Protein AF-A0A7R9DNA3-F1 (afdb_monomer_lite)

Sequence (123 aa):
MSGECALCRVFLPDGATTVVQTKPHETVRDLVIRLLDKRGLHFSAFEVFVDSSLQPICLDEESRVLGRQEVQIEQRVVFRLDLPNRKTIGVKAKPKKRLSEVLRPILYKYNYRLDCVTLCLVT

Radius of gyration: 18.21 Å; chains: 1; bounding box: 38×26×60 Å

Structure (mmCIF, N/CA/C/O backbone):
data_AF-A0A7R9DNA3-F1
#
_entry.id   AF-A0A7R9DNA3-F1
#
loop_
_atom_site.group_PDB
_atom_site.id
_atom_site.type_symbol
_atom_site.label_atom_id
_atom_site.label_alt_id
_atom_site.label_comp_id
_atom_site.label_asym_id
_atom_site.label_entity_id
_atom_site.label_seq_id
_atom_site.pdbx_PDB_ins_code
_atom_site.Cartn_x
_atom_site.Cartn_y
_atom_site.Cartn_z
_atom_site.occupancy
_atom_site.B_iso_or_equiv
_atom_site.auth_seq_id
_atom_site.auth_comp_id
_atom_site.auth_asym_id
_atom_site.auth_atom_id
_atom_site.pdbx_PDB_model_num
ATOM 1 N N . MET A 1 1 ? -3.244 11.453 36.348 1.00 40.94 1 MET A N 1
ATOM 2 C CA . MET A 1 1 ? -3.272 11.971 34.964 1.00 40.94 1 MET A CA 1
ATOM 3 C C . MET A 1 1 ? -3.926 10.911 34.097 1.00 40.94 1 MET A C 1
ATOM 5 O O . MET A 1 1 ? -3.275 9.946 33.718 1.00 40.94 1 MET A O 1
ATOM 9 N N . SER A 1 2 ? -5.239 11.008 33.915 1.00 46.84 2 SER A N 1
ATOM 10 C CA . SER A 1 2 ? -6.033 10.007 33.202 1.00 46.84 2 SER A CA 1
ATOM 11 C C . SER A 1 2 ? -5.731 10.125 31.712 1.00 46.84 2 SER A C 1
ATOM 13 O O . SER A 1 2 ? -6.219 11.033 31.051 1.00 46.84 2 SER A O 1
ATOM 15 N N . GLY A 1 3 ? -4.848 9.270 31.195 1.00 54.88 3 GLY A N 1
ATOM 16 C CA . GLY A 1 3 ? -4.591 9.193 29.761 1.00 54.88 3 GLY A CA 1
ATOM 17 C C . GLY A 1 3 ? -5.830 8.634 29.076 1.00 54.88 3 GLY A C 1
ATOM 18 O O . GLY A 1 3 ? -5.984 7.416 29.027 1.00 54.88 3 GLY A O 1
ATOM 19 N N . GLU A 1 4 ? -6.724 9.510 28.617 1.00 61.09 4 GLU A N 1
ATOM 20 C CA . GLU A 1 4 ? -7.967 9.109 27.961 1.00 61.09 4 GLU A CA 1
ATOM 21 C C . GLU A 1 4 ? -7.659 8.152 26.808 1.00 61.09 4 GLU A C 1
ATOM 23 O O . GLU A 1 4 ? -6.944 8.474 25.859 1.00 61.09 4 GLU A O 1
ATOM 28 N N . CYS A 1 5 ? -8.175 6.933 26.923 1.00 64.88 5 CYS A N 1
ATOM 29 C CA . CYS A 1 5 ? -8.178 5.991 25.825 1.00 64.88 5 CYS A CA 1
ATOM 30 C C . CYS A 1 5 ? -9.338 6.342 24.900 1.00 64.88 5 CYS A C 1
ATOM 32 O O . CYS A 1 5 ? -10.501 6.234 25.288 1.00 64.88 5 CYS A O 1
ATOM 34 N N . ALA A 1 6 ? -9.020 6.754 23.679 1.00 85.88 6 ALA A N 1
ATOM 35 C CA . ALA A 1 6 ? -10.018 7.027 22.665 1.00 85.88 6 ALA A CA 1
ATOM 36 C C . ALA A 1 6 ? -10.330 5.756 21.860 1.00 85.88 6 ALA A C 1
ATOM 38 O O . ALA A 1 6 ? -9.462 4.914 21.617 1.00 85.88 6 ALA A O 1
ATOM 39 N N . LEU A 1 7 ? -11.590 5.616 21.453 1.00 94.00 7 LEU A N 1
ATOM 40 C CA . LEU A 1 7 ? -12.010 4.591 20.504 1.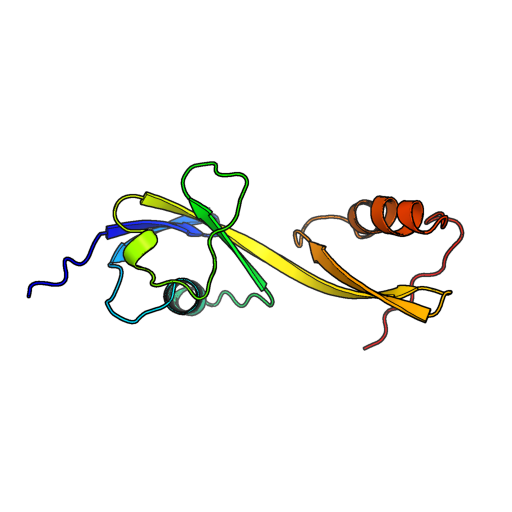00 94.00 7 LEU A CA 1
ATOM 41 C C . LEU A 1 7 ? -11.760 5.086 19.076 1.00 94.00 7 LEU A C 1
ATOM 43 O O . LEU A 1 7 ? -11.981 6.258 18.787 1.00 94.00 7 LEU A O 1
ATOM 47 N N . CYS A 1 8 ? -11.329 4.192 18.196 1.00 94.69 8 CYS A N 1
ATOM 48 C CA . CYS A 1 8 ? -11.117 4.430 16.772 1.00 94.69 8 CYS A CA 1
ATOM 49 C C . CYS A 1 8 ? -11.848 3.346 15.974 1.00 94.69 8 CYS A C 1
ATOM 51 O O . CYS A 1 8 ? -11.791 2.166 16.343 1.00 94.69 8 CYS A O 1
ATOM 53 N N . ARG A 1 9 ? -12.538 3.724 14.893 1.00 96.50 9 ARG A N 1
ATOM 54 C CA . ARG A 1 9 ? -13.123 2.764 13.947 1.00 96.50 9 ARG A CA 1
ATOM 55 C C . ARG A 1 9 ? -12.099 2.470 12.857 1.00 96.50 9 ARG A C 1
ATOM 57 O O . ARG A 1 9 ? -11.616 3.379 12.200 1.00 96.50 9 ARG A O 1
ATOM 64 N N . VAL A 1 10 ? -11.800 1.197 12.641 1.00 96.88 10 VAL A N 1
ATOM 65 C CA . VAL A 1 10 ? -10.802 0.730 11.678 1.00 96.88 10 VAL A CA 1
ATOM 66 C C . VAL A 1 10 ? -11.488 -0.085 10.587 1.00 96.88 10 VAL A C 1
ATOM 68 O O . VAL A 1 10 ? -12.149 -1.085 10.882 1.00 96.88 10 VAL A O 1
ATOM 71 N N . PHE A 1 11 ? -11.288 0.315 9.335 1.00 96.62 11 PHE A N 1
ATOM 72 C CA . PHE A 1 11 ? -11.625 -0.445 8.137 1.00 96.62 11 PHE A CA 1
ATOM 73 C C . PHE A 1 11 ? -10.397 -1.225 7.666 1.00 96.62 11 PHE A C 1
ATOM 75 O O . PHE A 1 11 ? -9.337 -0.653 7.394 1.00 96.62 11 PHE A O 1
ATOM 82 N N . LEU A 1 12 ? -10.535 -2.545 7.599 1.00 95.88 12 LEU A N 1
ATOM 83 C CA . LEU A 1 12 ? -9.452 -3.466 7.275 1.00 95.88 12 LEU A CA 1
ATOM 84 C C . LEU A 1 12 ? -9.484 -3.880 5.795 1.00 95.88 12 LEU A C 1
ATOM 86 O O . LEU A 1 12 ? -10.549 -3.872 5.173 1.00 95.88 12 LEU A O 1
ATOM 90 N N . PRO A 1 13 ? -8.344 -4.307 5.217 1.00 92.81 13 PRO A N 1
ATOM 91 C CA . PRO A 1 13 ? -8.282 -4.676 3.799 1.00 92.81 13 PRO A CA 1
ATOM 92 C C . PRO A 1 13 ? -9.106 -5.907 3.407 1.00 92.81 13 PRO A C 1
ATOM 94 O O . PRO A 1 13 ? -9.354 -6.111 2.220 1.00 92.81 13 PRO A O 1
ATOM 97 N N . ASP A 1 14 ? -9.511 -6.728 4.377 1.00 93.31 14 ASP A N 1
ATOM 98 C CA . ASP A 1 14 ? -10.396 -7.882 4.184 1.00 93.31 14 ASP A CA 1
ATOM 99 C C . ASP A 1 14 ? -11.888 -7.496 4.141 1.00 93.31 14 ASP A C 1
ATOM 101 O O . ASP A 1 14 ? -12.750 -8.364 4.027 1.00 93.31 14 ASP A O 1
ATOM 105 N N . GLY A 1 15 ? -12.198 -6.197 4.206 1.00 93.62 15 GLY A N 1
ATOM 106 C CA . GLY A 1 15 ? -13.558 -5.658 4.165 1.00 93.62 15 GLY A CA 1
ATOM 107 C C . GLY A 1 15 ? -14.237 -5.592 5.528 1.00 93.62 15 GLY A C 1
ATOM 108 O O . GLY A 1 15 ? -15.367 -5.116 5.623 1.00 93.62 15 GLY A O 1
ATOM 109 N N . ALA A 1 16 ? -13.576 -6.036 6.594 1.00 95.06 16 ALA A N 1
ATOM 110 C CA . ALA A 1 16 ? -14.160 -5.961 7.916 1.00 95.06 16 ALA A CA 1
ATOM 111 C C . ALA A 1 16 ? -13.962 -4.596 8.576 1.00 95.06 16 ALA A C 1
ATOM 113 O O . ALA A 1 16 ? -13.027 -3.845 8.290 1.00 95.06 16 ALA A O 1
ATOM 114 N N . THR A 1 17 ? -14.817 -4.328 9.557 1.00 96.38 17 THR A N 1
ATOM 115 C CA . THR A 1 17 ? -14.752 -3.133 10.392 1.00 96.38 17 THR A CA 1
ATOM 116 C C . THR A 1 17 ? -14.619 -3.540 11.851 1.00 96.38 17 THR A C 1
ATOM 118 O O . THR A 1 17 ? -15.274 -4.478 12.304 1.00 96.38 17 THR A O 1
ATOM 121 N N . THR A 1 18 ? -13.769 -2.846 12.601 1.00 95.62 18 THR A N 1
ATOM 122 C CA . THR A 1 18 ? -13.617 -3.060 14.043 1.00 95.62 18 THR A CA 1
ATOM 123 C C . THR A 1 18 ? -13.472 -1.731 14.763 1.00 95.62 18 THR A 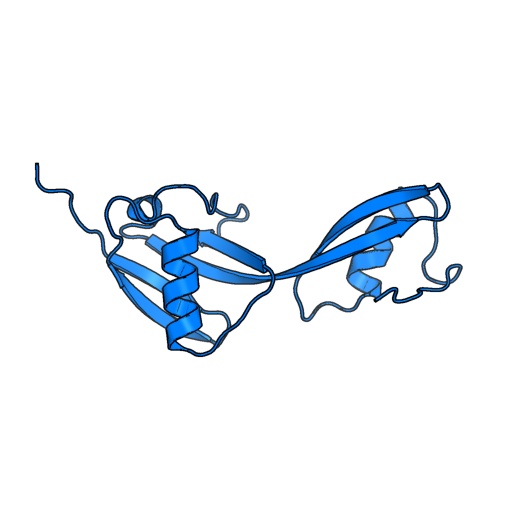C 1
ATOM 125 O O . THR A 1 18 ? -12.852 -0.808 14.247 1.00 95.62 18 THR A O 1
ATOM 128 N N . VAL A 1 19 ? -14.011 -1.635 15.975 1.00 96.50 19 VAL A N 1
ATOM 129 C CA . VAL A 1 19 ? -13.731 -0.515 16.879 1.00 96.50 19 VAL A CA 1
ATOM 130 C C . VAL A 1 19 ? -12.657 -0.960 17.858 1.00 96.50 19 VAL A C 1
ATOM 132 O O . VAL A 1 19 ? -12.723 -2.065 18.399 1.00 96.50 19 VAL A O 1
ATOM 135 N N . VAL A 1 20 ? -11.630 -0.136 18.036 1.00 95.38 20 VAL A N 1
ATOM 136 C CA . VAL A 1 20 ? -10.455 -0.468 18.843 1.00 95.38 20 VAL A CA 1
ATOM 137 C C . VAL A 1 20 ? -10.122 0.685 19.763 1.00 95.38 20 VAL A C 1
ATOM 139 O O . VAL A 1 20 ? -10.311 1.849 19.425 1.00 95.38 20 VAL A O 1
ATOM 142 N N . GLN A 1 21 ? -9.603 0.352 20.933 1.00 94.00 21 GLN A N 1
ATOM 143 C CA . GLN A 1 21 ? -9.110 1.332 21.879 1.00 94.00 21 GLN A CA 1
ATOM 144 C C . GLN A 1 21 ? -7.636 1.623 21.584 1.00 94.00 21 GLN A C 1
ATOM 146 O O . GLN A 1 21 ? -6.833 0.689 21.492 1.00 94.00 21 GLN A O 1
ATOM 151 N N . THR A 1 22 ? -7.287 2.902 21.439 1.00 91.81 22 THR A N 1
ATOM 152 C CA . THR A 1 22 ? -5.891 3.350 21.325 1.00 91.81 22 THR A CA 1
ATOM 153 C C . THR A 1 22 ? -5.203 3.211 22.677 1.00 91.81 22 THR A C 1
ATOM 155 O O . THR A 1 22 ? -5.813 3.549 23.699 1.00 91.81 22 THR A O 1
ATOM 158 N N . LYS A 1 23 ? -3.945 2.766 22.709 1.00 88.44 23 LYS A N 1
ATOM 159 C CA . LYS A 1 23 ? -3.192 2.602 23.959 1.00 88.44 23 LYS A CA 1
ATOM 160 C C . LYS A 1 23 ? -2.120 3.686 24.120 1.00 88.44 23 LYS A C 1
ATOM 162 O O . LYS A 1 23 ? -1.546 4.130 23.127 1.00 88.44 23 LYS A O 1
ATOM 167 N N . PRO A 1 24 ? -1.812 4.104 25.362 1.00 85.62 24 PRO A N 1
ATOM 168 C CA . PRO A 1 24 ? -0.612 4.890 25.634 1.00 85.62 24 PRO A CA 1
ATOM 169 C C . PRO A 1 24 ? 0.633 4.132 25.163 1.00 85.62 24 PRO A C 1
ATOM 171 O O . PRO A 1 24 ? 0.703 2.921 25.369 1.00 85.62 24 PRO A O 1
ATOM 174 N N . HIS A 1 25 ? 1.609 4.840 24.590 1.00 89.81 25 HIS A N 1
ATOM 175 C CA . HIS A 1 25 ? 2.902 4.272 24.179 1.00 89.81 25 HIS A CA 1
ATOM 176 C C . HIS A 1 25 ? 2.823 3.121 23.152 1.00 89.81 25 HIS A C 1
ATOM 178 O O . HIS A 1 25 ? 3.779 2.369 22.998 1.00 89.81 25 HIS A O 1
ATOM 184 N N . GLU A 1 26 ? 1.698 2.974 22.446 1.00 94.56 26 GLU A N 1
ATOM 185 C CA . GLU A 1 26 ? 1.545 2.067 21.302 1.00 94.56 26 GLU A CA 1
ATOM 186 C C . GLU A 1 26 ? 1.590 2.913 20.031 1.00 94.56 26 GLU A C 1
ATOM 188 O O . GLU A 1 26 ? 0.822 3.876 19.916 1.00 94.56 26 GLU A O 1
ATOM 193 N N . THR A 1 27 ? 2.467 2.574 19.087 1.00 97.50 27 THR A N 1
ATOM 194 C CA . THR A 1 27 ? 2.522 3.280 17.801 1.00 97.50 27 THR A CA 1
ATOM 195 C C . THR A 1 27 ? 1.325 2.913 16.922 1.00 97.50 27 THR A C 1
ATOM 197 O O . THR A 1 27 ? 0.665 1.886 17.124 1.00 97.50 27 THR A O 1
ATOM 200 N N . VAL A 1 28 ? 1.036 3.727 15.906 1.00 97.31 28 VAL A N 1
ATOM 201 C CA . VAL A 1 28 ? 0.055 3.378 14.862 1.00 97.31 28 VAL A CA 1
ATOM 202 C C . VAL A 1 28 ? 0.408 2.029 14.223 1.00 97.31 28 VAL A C 1
ATOM 204 O O . VAL A 1 28 ? -0.477 1.201 13.995 1.00 97.31 28 VAL A O 1
ATOM 207 N N . ARG A 1 29 ? 1.701 1.771 13.988 1.00 97.75 29 ARG A N 1
ATOM 208 C CA . ARG A 1 29 ? 2.210 0.498 13.465 1.00 97.75 29 ARG A CA 1
ATOM 209 C C . ARG A 1 29 ? 1.820 -0.685 14.347 1.00 97.75 29 ARG A C 1
ATOM 211 O O . ARG A 1 29 ? 1.251 -1.646 13.831 1.00 97.75 29 ARG A O 1
ATOM 218 N N . ASP A 1 30 ? 2.102 -0.609 15.644 1.00 97.00 30 ASP A N 1
ATOM 219 C CA . ASP A 1 30 ? 1.853 -1.702 16.593 1.00 97.00 30 ASP A CA 1
ATOM 220 C C . ASP A 1 30 ? 0.359 -2.011 16.709 1.00 97.00 30 ASP A C 1
ATOM 222 O O . ASP A 1 30 ? -0.051 -3.176 16.687 1.00 97.00 30 ASP A O 1
ATOM 226 N N . LEU A 1 31 ? -0.469 -0.960 16.762 1.00 96.50 31 LEU A N 1
ATOM 227 C CA . LEU A 1 31 ? -1.921 -1.097 16.763 1.00 96.50 31 LEU A CA 1
ATOM 228 C C . LEU A 1 31 ? -2.387 -1.864 15.525 1.00 96.50 31 LEU A C 1
ATOM 230 O O . LEU A 1 31 ? -3.158 -2.814 15.659 1.00 96.50 31 LEU A O 1
ATOM 234 N N . VAL A 1 32 ? -1.924 -1.475 14.334 1.00 97.00 32 VAL A N 1
ATOM 235 C CA . VAL A 1 32 ? -2.340 -2.108 13.076 1.00 97.00 32 VAL A CA 1
ATOM 236 C C . VAL A 1 32 ? -1.853 -3.550 12.990 1.00 97.00 32 VAL A C 1
ATOM 238 O O . VAL A 1 32 ? -2.672 -4.424 12.712 1.00 97.00 32 VAL A O 1
ATOM 241 N N . ILE A 1 33 ? -0.579 -3.827 13.287 1.00 96.75 33 ILE A N 1
ATOM 242 C CA . ILE A 1 33 ? -0.023 -5.194 13.284 1.00 96.75 33 ILE A CA 1
ATOM 243 C C . ILE A 1 33 ? -0.867 -6.108 14.174 1.00 96.75 33 ILE A C 1
ATOM 245 O O . ILE A 1 33 ? -1.355 -7.139 13.717 1.00 96.75 33 ILE A O 1
ATOM 249 N N . ARG A 1 34 ? -1.181 -5.668 15.396 1.00 95.25 34 ARG A N 1
ATOM 250 C CA . ARG A 1 34 ? -2.032 -6.418 16.329 1.00 95.25 34 ARG A CA 1
ATOM 251 C C . ARG A 1 34 ? -3.432 -6.716 15.780 1.00 95.25 34 ARG A C 1
ATOM 253 O O . ARG A 1 34 ? -4.032 -7.721 16.161 1.00 95.25 34 ARG A O 1
ATOM 260 N N . LEU A 1 35 ? -4.009 -5.839 14.956 1.00 96.50 35 LEU A N 1
ATOM 261 C CA . LEU A 1 35 ? -5.318 -6.077 14.329 1.00 96.50 35 LEU A CA 1
ATOM 262 C C . LEU A 1 35 ? -5.236 -7.035 13.145 1.00 96.50 35 LEU A C 1
ATOM 264 O O . LEU A 1 35 ? -6.156 -7.832 12.955 1.00 96.50 35 LEU A O 1
ATOM 268 N N . LEU A 1 36 ? -4.154 -6.958 12.378 1.00 96.75 36 LEU A N 1
ATOM 269 C CA . LEU A 1 36 ? -3.895 -7.848 11.253 1.00 96.75 36 LEU A CA 1
ATOM 270 C C . LEU A 1 36 ? -3.589 -9.274 11.732 1.00 96.75 36 LEU A C 1
ATOM 272 O O . LEU A 1 36 ? -4.196 -10.222 11.233 1.00 96.75 36 LEU A O 1
ATOM 276 N N . ASP A 1 37 ? -2.768 -9.424 12.773 1.00 95.69 37 ASP A N 1
ATOM 277 C CA . ASP A 1 37 ? -2.407 -10.723 13.358 1.00 95.69 37 ASP A CA 1
ATOM 278 C C . ASP A 1 37 ? -3.627 -11.474 13.899 1.00 95.69 37 ASP A C 1
ATOM 280 O O . ASP A 1 37 ? -3.780 -12.672 13.669 1.00 95.69 37 ASP A O 1
ATOM 284 N N . LYS A 1 38 ? -4.570 -10.763 14.536 1.00 94.94 38 LYS A N 1
ATOM 285 C CA . LYS A 1 38 ? -5.850 -11.338 14.998 1.00 94.94 38 LYS A CA 1
ATOM 286 C C . LYS A 1 38 ? -6.686 -11.967 13.878 1.00 94.94 38 LYS A C 1
ATOM 288 O O . LYS A 1 38 ? -7.638 -12.686 14.169 1.00 94.94 38 LYS A O 1
ATOM 293 N N . ARG A 1 39 ? -6.369 -11.659 12.622 1.00 94.25 39 ARG A N 1
ATOM 294 C CA . ARG A 1 39 ? -7.070 -12.122 11.419 1.00 94.25 39 ARG A CA 1
ATOM 295 C C . ARG A 1 39 ? -6.201 -13.012 10.534 1.00 94.25 39 ARG A C 1
ATOM 297 O O . ARG A 1 39 ? -6.657 -13.412 9.470 1.00 94.25 39 ARG A O 1
ATOM 304 N N . GLY A 1 40 ? -4.963 -13.304 10.942 1.00 95.44 40 GLY A N 1
ATOM 305 C CA . GLY A 1 40 ? -4.002 -14.032 10.110 1.00 95.44 40 GLY A CA 1
ATOM 306 C C . GLY A 1 40 ? -3.606 -13.275 8.838 1.00 95.44 40 GLY A C 1
ATOM 307 O O . GLY A 1 40 ? -3.273 -13.892 7.827 1.00 95.44 40 GLY A O 1
ATOM 308 N N . LEU A 1 41 ? -3.685 -11.940 8.852 1.00 95.00 41 LEU A N 1
ATOM 309 C CA . LEU A 1 41 ? -3.291 -11.099 7.726 1.00 95.00 41 LEU A CA 1
ATOM 310 C C . LEU A 1 41 ? -1.826 -10.688 7.885 1.00 95.00 41 LEU A C 1
ATOM 312 O O . LEU A 1 41 ? -1.473 -9.974 8.817 1.00 95.00 41 LEU A O 1
ATOM 316 N N . HIS A 1 42 ? -0.980 -11.081 6.935 1.00 93.19 42 HIS A N 1
ATOM 317 C CA . HIS A 1 42 ? 0.436 -10.718 6.931 1.00 93.19 42 HIS A CA 1
ATOM 318 C C . HIS A 1 42 ? 0.758 -9.850 5.718 1.00 93.19 42 HIS A C 1
ATOM 320 O O . HIS A 1 42 ? 0.663 -10.293 4.571 1.00 93.19 42 HIS A O 1
ATOM 326 N N . PHE A 1 43 ? 1.139 -8.596 5.963 1.00 94.06 43 PHE A N 1
ATOM 327 C CA . PHE A 1 43 ? 1.477 -7.638 4.911 1.00 94.06 43 PHE A CA 1
ATOM 328 C C . PHE A 1 43 ? 2.948 -7.244 4.991 1.00 94.06 43 PHE A C 1
ATOM 330 O O . PHE A 1 43 ? 3.437 -6.879 6.054 1.00 94.06 43 PHE A O 1
ATOM 337 N N . SER A 1 44 ? 3.633 -7.225 3.845 1.00 90.44 44 SER A N 1
ATOM 338 C CA . SER A 1 44 ? 5.001 -6.697 3.749 1.00 90.44 44 SER A CA 1
ATOM 339 C C . SER A 1 44 ? 5.069 -5.193 4.025 1.00 90.44 44 SER A C 1
ATOM 341 O O . SER A 1 44 ? 6.083 -4.686 4.490 1.00 90.44 44 SER A O 1
ATOM 343 N N . ALA A 1 45 ? 4.002 -4.466 3.685 1.00 95.81 45 ALA A N 1
ATOM 344 C CA . ALA A 1 45 ? 3.856 -3.041 3.933 1.00 95.81 45 ALA A CA 1
ATOM 345 C C . ALA A 1 45 ? 2.371 -2.656 3.958 1.00 95.81 45 ALA A C 1
ATOM 347 O O . ALA A 1 45 ? 1.521 -3.318 3.355 1.00 95.81 45 ALA A O 1
ATOM 348 N N . PHE A 1 46 ? 2.058 -1.550 4.621 1.00 97.31 46 PHE A N 1
ATOM 349 C CA . PHE A 1 46 ? 0.722 -0.968 4.643 1.00 97.31 46 PHE A CA 1
ATOM 350 C C . PHE A 1 46 ? 0.802 0.544 4.852 1.00 97.31 46 PHE A C 1
ATOM 352 O O . PHE A 1 46 ? 1.836 1.080 5.249 1.00 97.31 46 PHE A O 1
ATOM 359 N N . GLU A 1 47 ? -0.299 1.220 4.557 1.00 97.06 47 GLU A N 1
ATOM 360 C CA . GLU A 1 47 ? -0.523 2.632 4.858 1.00 97.06 47 GLU A CA 1
ATOM 361 C C . GLU A 1 47 ? -1.827 2.778 5.645 1.00 97.06 47 GLU A C 1
ATOM 363 O O . GLU A 1 47 ? -2.727 1.946 5.511 1.00 97.06 47 GLU A O 1
ATOM 368 N N . VAL A 1 48 ? -1.915 3.826 6.463 1.00 97.31 48 VAL A N 1
ATOM 369 C CA . VAL A 1 48 ? -3.095 4.148 7.274 1.00 97.31 48 VAL A CA 1
ATOM 370 C C . VAL A 1 48 ? -3.562 5.543 6.903 1.00 97.31 48 VAL A C 1
ATOM 372 O O . VAL A 1 48 ? -2.758 6.471 6.906 1.00 97.31 48 VAL A O 1
ATOM 375 N N . PHE A 1 49 ? -4.845 5.691 6.599 1.00 96.81 49 PHE A N 1
ATOM 376 C CA . PHE A 1 49 ? -5.455 6.962 6.214 1.00 96.81 49 PHE A CA 1
ATOM 377 C C . PHE A 1 49 ? -6.585 7.300 7.182 1.00 96.81 49 PHE A C 1
ATOM 379 O O . PHE A 1 49 ? -7.407 6.434 7.467 1.00 96.81 49 PHE A O 1
ATOM 386 N N . VAL A 1 50 ? -6.634 8.542 7.661 1.00 94.38 50 VAL A N 1
ATOM 387 C CA . VAL A 1 50 ? -7.793 9.105 8.379 1.00 94.38 50 VAL A CA 1
ATOM 388 C C . VAL A 1 50 ? -8.779 9.654 7.358 1.00 94.38 50 VAL A C 1
ATOM 390 O O . VAL A 1 50 ? -8.324 10.274 6.400 1.00 94.38 50 VAL A O 1
ATOM 393 N N . ASP A 1 51 ? -10.084 9.469 7.557 1.00 79.56 51 ASP A N 1
ATOM 394 C CA . ASP A 1 51 ? -11.163 10.244 6.914 1.00 79.56 51 ASP A CA 1
ATOM 395 C C . ASP A 1 51 ? -10.879 10.704 5.475 1.00 79.56 51 ASP A C 1
ATOM 397 O O . ASP A 1 51 ? -10.573 11.868 5.229 1.00 79.56 51 ASP A O 1
ATOM 401 N N . SER A 1 52 ? -10.971 9.819 4.481 1.00 76.38 52 SER A N 1
ATOM 402 C CA . SER A 1 52 ? -10.772 10.150 3.050 1.00 76.38 52 SER A CA 1
ATOM 403 C C . SER A 1 52 ? -9.501 10.960 2.700 1.00 76.38 52 SER A C 1
ATOM 405 O O . SER A 1 52 ? -9.372 11.447 1.574 1.00 76.38 52 SER A O 1
ATOM 407 N N . SER A 1 53 ? -8.544 11.085 3.629 1.00 89.69 53 SER A N 1
ATOM 408 C CA . SER A 1 53 ? -7.297 11.813 3.439 1.00 89.69 53 SER A CA 1
ATOM 409 C C . SER A 1 53 ? -6.503 11.168 2.318 1.00 89.69 53 SER A C 1
ATOM 411 O O . SER A 1 53 ? -6.388 9.945 2.220 1.00 89.69 53 SER A O 1
ATOM 413 N N . LEU A 1 54 ? -5.893 12.011 1.489 1.00 89.1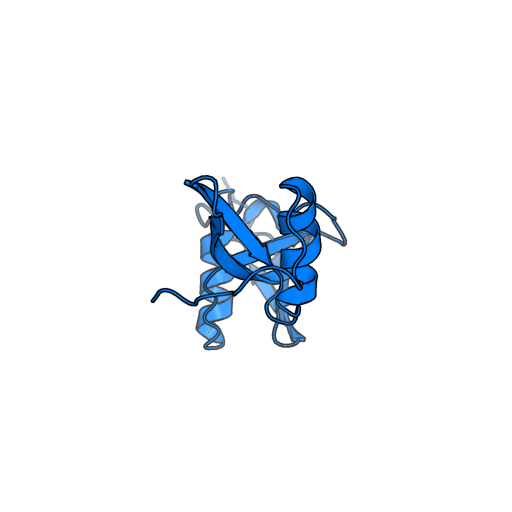2 54 LEU A N 1
ATOM 414 C CA . LEU A 1 54 ? -4.955 11.560 0.466 1.00 89.12 54 LEU A CA 1
ATOM 415 C C . LEU A 1 54 ? -3.579 11.223 1.051 1.00 89.12 54 LEU A C 1
ATOM 417 O O . LEU A 1 54 ? -2.792 10.542 0.393 1.00 89.12 54 LEU A O 1
ATOM 421 N N . GLN A 1 55 ? -3.276 11.712 2.256 1.00 93.44 55 GLN A N 1
ATOM 422 C CA . GLN A 1 55 ? -1.986 11.520 2.906 1.00 93.44 55 GLN A CA 1
ATOM 423 C C . GLN A 1 55 ? -2.079 10.461 4.005 1.00 93.44 55 GLN A C 1
ATOM 425 O O . GLN A 1 55 ? -2.980 10.541 4.848 1.00 93.44 55 GLN A O 1
ATOM 430 N N . PRO A 1 56 ? -1.160 9.480 4.008 1.00 95.75 56 PRO A N 1
ATOM 431 C CA . PRO A 1 56 ? -1.102 8.493 5.065 1.00 95.75 56 PRO A CA 1
ATOM 432 C C . PRO A 1 56 ? -0.521 9.100 6.346 1.00 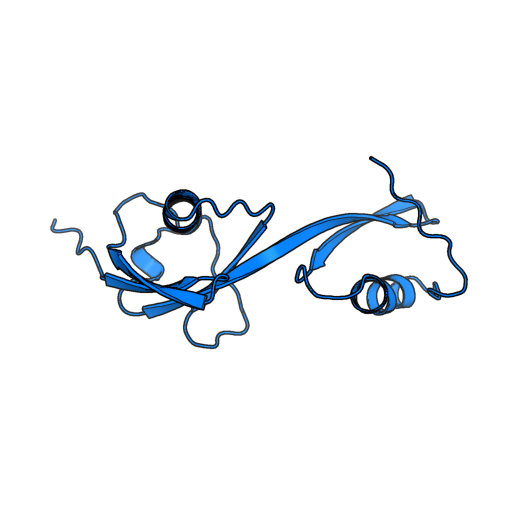95.75 56 PRO A C 1
ATOM 434 O O . PRO A 1 56 ? 0.332 9.987 6.301 1.00 95.75 56 PRO A O 1
ATOM 437 N N . ILE A 1 57 ? -0.949 8.571 7.486 1.00 95.56 57 ILE A N 1
ATOM 438 C CA . ILE A 1 57 ? -0.395 8.902 8.800 1.00 95.56 57 ILE A CA 1
ATOM 439 C C . ILE A 1 57 ? 0.996 8.282 8.938 1.00 95.56 57 ILE A C 1
ATOM 441 O O . ILE A 1 57 ? 1.265 7.191 8.418 1.00 95.56 57 ILE A O 1
ATOM 445 N N . CYS A 1 58 ? 1.872 8.955 9.682 1.00 96.31 58 CYS A N 1
ATOM 446 C CA . CYS A 1 58 ? 3.152 8.391 10.070 1.00 96.31 58 CYS A CA 1
ATOM 447 C C . CYS A 1 58 ? 2.941 7.190 11.005 1.00 96.31 58 CYS A C 1
ATOM 449 O O . CYS A 1 58 ? 2.357 7.299 12.079 1.00 96.31 58 CYS A O 1
ATOM 451 N N . LEU A 1 59 ? 3.434 6.019 10.601 1.00 96.94 59 LEU A N 1
ATOM 452 C CA . LEU A 1 59 ? 3.225 4.781 11.355 1.00 96.94 59 LEU A CA 1
ATOM 453 C C . LEU A 1 59 ? 3.941 4.762 12.714 1.00 96.94 59 LEU A C 1
ATOM 455 O O . LEU A 1 59 ? 3.563 3.974 13.578 1.00 96.94 59 LEU A O 1
ATOM 459 N N . ASP A 1 60 ? 4.953 5.610 12.891 1.00 96.56 60 ASP A N 1
ATOM 460 C CA . ASP A 1 60 ? 5.781 5.658 14.097 1.00 96.56 60 ASP A CA 1
ATOM 461 C C . ASP A 1 60 ? 5.256 6.687 15.126 1.00 96.56 60 ASP A C 1
ATOM 463 O O . ASP A 1 60 ? 5.808 6.814 16.217 1.00 96.56 60 ASP A O 1
ATOM 467 N N . GLU A 1 61 ? 4.166 7.399 14.809 1.00 94.94 61 GLU A N 1
ATOM 468 C CA . GLU A 1 61 ? 3.442 8.250 15.761 1.00 94.94 61 GLU A CA 1
ATOM 469 C C . GLU A 1 61 ? 2.624 7.424 16.765 1.00 94.94 61 GLU A C 1
ATOM 471 O O . GLU A 1 61 ? 2.282 6.260 16.528 1.00 94.94 61 GLU A O 1
ATOM 476 N N . GLU A 1 62 ? 2.270 8.034 17.901 1.00 95.31 62 GLU A N 1
ATOM 477 C CA . GLU A 1 62 ? 1.403 7.400 18.896 1.00 95.31 62 GLU A CA 1
ATOM 478 C C . GLU A 1 62 ? 0.006 7.124 18.326 1.00 95.31 62 GLU A C 1
ATOM 480 O O . GLU A 1 62 ? -0.657 8.014 17.799 1.00 95.31 62 GLU A O 1
ATOM 485 N N . SER A 1 63 ? -0.516 5.917 18.549 1.00 95.38 63 SER A N 1
ATOM 486 C 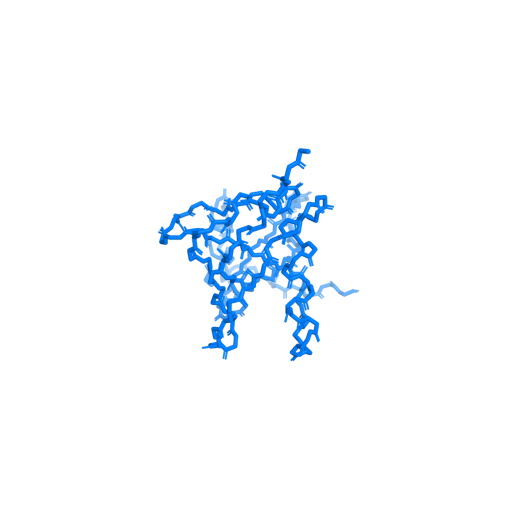CA . SER A 1 63 ? -1.847 5.488 18.091 1.00 95.38 63 SER A CA 1
ATOM 487 C C . SER A 1 63 ? -3.004 6.368 18.578 1.00 95.38 63 SER A C 1
ATOM 489 O O . SER A 1 63 ? -4.089 6.336 18.002 1.00 95.38 63 SER A O 1
ATOM 491 N N . ARG A 1 64 ? -2.788 7.190 19.610 1.00 92.75 64 ARG A N 1
ATOM 492 C CA . ARG A 1 64 ? -3.761 8.171 20.111 1.00 92.75 64 ARG A CA 1
ATOM 493 C C . ARG A 1 64 ? -4.184 9.198 19.067 1.00 92.75 64 ARG A C 1
ATOM 495 O O . ARG A 1 64 ? -5.302 9.697 19.168 1.00 92.75 64 ARG A O 1
ATOM 502 N N . VAL A 1 65 ? -3.348 9.477 18.063 1.00 92.75 65 VAL A N 1
ATOM 503 C CA . VAL A 1 65 ? -3.711 10.382 16.957 1.00 92.75 65 VAL A CA 1
ATOM 504 C C . VAL A 1 65 ? -4.919 9.878 16.160 1.00 92.75 65 VAL A C 1
ATOM 506 O O . VAL A 1 65 ? -5.600 10.683 15.539 1.00 92.75 65 VAL A O 1
ATOM 509 N N . LEU A 1 66 ? -5.226 8.574 16.238 1.00 93.94 66 LEU A N 1
ATOM 510 C CA . LEU A 1 66 ? -6.387 7.935 15.599 1.00 93.94 66 LEU A CA 1
ATOM 511 C C . LEU A 1 66 ? -7.676 8.039 16.433 1.00 93.94 66 LEU A C 1
ATOM 513 O O . LEU A 1 66 ? -8.739 7.560 16.033 1.00 93.94 66 LEU A O 1
ATOM 517 N N . GLY A 1 67 ? -7.585 8.571 17.651 1.00 93.00 67 GLY A N 1
ATOM 518 C CA . GLY A 1 67 ? -8.697 8.622 18.585 1.00 93.00 67 GLY A CA 1
ATOM 519 C C . GLY A 1 67 ? -9.890 9.394 18.026 1.00 93.00 67 GLY A C 1
ATOM 520 O O . GLY A 1 67 ? -9.739 10.513 17.547 1.00 93.00 67 GLY A O 1
ATOM 521 N N . ARG A 1 68 ? -11.092 8.818 18.149 1.00 91.88 68 ARG A N 1
ATOM 522 C CA . ARG A 1 68 ? -12.366 9.381 17.665 1.00 91.88 68 ARG A CA 1
ATOM 523 C C . ARG A 1 68 ? -12.430 9.569 16.143 1.00 91.88 68 ARG A C 1
ATOM 525 O O . ARG A 1 68 ? -13.296 10.296 15.671 1.00 91.88 68 ARG A O 1
ATOM 532 N N . GLN A 1 69 ? -11.551 8.906 15.398 1.00 93.38 69 GLN A N 1
ATOM 533 C CA . GLN A 1 69 ? -11.516 8.952 13.940 1.00 93.38 69 GLN A CA 1
ATOM 534 C C . GLN A 1 69 ? -11.916 7.616 13.322 1.00 93.38 69 GLN A C 1
ATOM 536 O O . GLN A 1 69 ? -11.887 6.561 13.976 1.00 93.38 69 GLN A O 1
ATOM 541 N N . GLU A 1 70 ? -12.242 7.674 12.034 1.00 95.38 70 GLU A N 1
ATOM 542 C CA . GLU A 1 70 ? -12.344 6.504 11.184 1.00 95.38 70 GLU A CA 1
ATOM 543 C C . GLU A 1 70 ? -11.086 6.372 10.323 1.00 95.38 70 GLU A C 1
ATOM 545 O O . GLU A 1 70 ? -10.640 7.320 9.674 1.00 95.38 70 GLU A O 1
ATOM 550 N N . VAL A 1 71 ? -10.483 5.184 10.337 1.00 96.62 71 VAL A N 1
ATOM 551 C CA . VAL A 1 71 ? -9.210 4.940 9.661 1.00 96.62 71 VAL A CA 1
ATOM 552 C C . VAL A 1 71 ? -9.305 3.761 8.714 1.00 96.62 71 VAL A C 1
ATOM 554 O O . VAL A 1 71 ? -9.877 2.719 9.036 1.00 96.62 71 VAL A O 1
ATOM 557 N N . GLN A 1 72 ? -8.703 3.911 7.542 1.00 96.88 72 GLN A N 1
ATOM 558 C CA . GLN A 1 72 ? -8.609 2.871 6.533 1.00 96.88 72 GLN A CA 1
ATOM 559 C C . GLN A 1 72 ? -7.175 2.365 6.453 1.00 96.88 72 GLN A C 1
ATOM 561 O O . GLN A 1 72 ? -6.242 3.127 6.188 1.00 96.88 72 GLN A O 1
ATOM 566 N N . ILE A 1 73 ? -7.007 1.062 6.653 1.00 96.69 73 ILE A N 1
ATOM 567 C CA . ILE A 1 73 ? -5.743 0.382 6.392 1.00 96.69 73 ILE A CA 1
ATOM 568 C C . ILE A 1 73 ? -5.737 -0.025 4.924 1.00 96.69 73 ILE A C 1
ATOM 570 O O . ILE A 1 73 ? -6.667 -0.670 4.440 1.00 96.69 73 ILE A O 1
ATOM 574 N N . GLU A 1 74 ? -4.664 0.298 4.211 1.00 95.50 74 GLU A N 1
ATOM 575 C CA . GLU A 1 74 ? -4.460 -0.177 2.851 1.00 95.50 74 GLU A CA 1
ATOM 576 C C . GLU A 1 74 ? -3.176 -0.999 2.731 1.00 95.50 74 GLU A C 1
ATOM 578 O O . GLU A 1 74 ? -2.076 -0.512 2.993 1.00 95.50 74 GLU A O 1
ATOM 583 N N . GLN A 1 75 ? -3.301 -2.238 2.246 1.00 96.12 75 GLN A N 1
ATOM 584 C CA . GLN A 1 75 ? -2.148 -3.082 1.944 1.00 96.12 75 GLN A CA 1
ATOM 585 C C . GLN A 1 75 ? -1.281 -2.449 0.844 1.00 96.12 75 GLN A C 1
ATOM 587 O O . GLN A 1 75 ? -1.779 -1.887 -0.146 1.00 96.12 75 GLN A O 1
ATOM 592 N N . ARG A 1 76 ? 0.037 -2.582 1.004 1.00 96.25 76 ARG A N 1
ATOM 593 C CA . ARG A 1 76 ? 1.048 -2.188 0.025 1.00 96.25 76 ARG A CA 1
ATOM 594 C C . ARG A 1 76 ? 2.037 -3.320 -0.214 1.00 96.25 76 ARG A C 1
ATOM 596 O O . ARG A 1 76 ? 2.346 -4.108 0.673 1.00 96.25 76 ARG A O 1
ATOM 603 N N . VAL A 1 77 ? 2.566 -3.355 -1.426 1.00 94.75 77 VAL A N 1
ATOM 604 C CA . VAL A 1 77 ? 3.769 -4.115 -1.758 1.00 94.75 77 VAL A CA 1
ATOM 605 C C . VAL A 1 77 ? 4.904 -3.135 -1.977 1.00 94.75 77 VAL A C 1
ATOM 607 O O . VAL A 1 77 ? 4.694 -2.057 -2.542 1.00 94.75 77 VAL A O 1
ATOM 610 N N . VAL A 1 78 ? 6.091 -3.506 -1.510 1.00 94.56 78 VAL A N 1
ATOM 611 C CA . VAL A 1 78 ? 7.313 -2.746 -1.744 1.00 94.56 78 VAL A CA 1
ATOM 612 C C . VAL A 1 78 ? 8.303 -3.655 -2.443 1.00 94.56 78 VAL A C 1
ATOM 614 O O . VAL A 1 78 ? 8.494 -4.793 -2.026 1.00 94.56 78 VAL A O 1
ATOM 617 N N . PHE A 1 79 ? 8.913 -3.161 -3.511 1.00 94.38 79 PHE A N 1
ATOM 618 C CA . PHE A 1 79 ? 9.975 -3.869 -4.208 1.00 94.38 79 PHE A CA 1
ATOM 619 C C . PHE A 1 79 ? 11.038 -2.894 -4.697 1.00 94.38 79 PHE A C 1
ATOM 621 O O . PHE A 1 79 ? 10.798 -1.695 -4.859 1.00 94.38 79 PHE A O 1
ATOM 628 N N . ARG A 1 80 ? 12.233 -3.428 -4.923 1.00 95.19 80 ARG A N 1
ATOM 629 C CA . ARG A 1 80 ? 13.356 -2.698 -5.496 1.00 95.19 80 ARG A CA 1
ATOM 630 C C . ARG A 1 80 ? 13.339 -2.860 -7.013 1.00 95.19 80 ARG A C 1
ATOM 632 O O . ARG A 1 80 ? 13.135 -3.963 -7.509 1.00 95.19 80 ARG A O 1
ATOM 639 N N . LEU A 1 81 ? 13.563 -1.772 -7.736 1.00 95.69 81 LEU A N 1
ATOM 640 C CA . LEU A 1 81 ? 13.716 -1.760 -9.185 1.00 95.69 81 LEU A CA 1
ATOM 641 C C . LEU A 1 81 ? 15.096 -1.212 -9.537 1.00 95.69 81 LEU A C 1
ATOM 643 O O . LEU A 1 81 ? 15.366 -0.029 -9.327 1.00 95.69 81 LEU A O 1
ATOM 647 N N . ASP A 1 82 ? 15.943 -2.069 -10.092 1.00 95.19 82 ASP A N 1
ATOM 648 C CA . ASP A 1 82 ? 17.249 -1.683 -10.615 1.00 95.19 82 ASP A CA 1
ATOM 649 C C . ASP A 1 82 ? 17.129 -1.363 -12.110 1.00 95.19 82 ASP A C 1
ATOM 651 O O . ASP A 1 82 ? 16.554 -2.127 -12.886 1.00 95.19 82 ASP A O 1
ATOM 655 N N . LEU A 1 83 ? 17.636 -0.199 -12.511 1.00 94.56 83 LEU A N 1
ATOM 656 C CA . LEU A 1 83 ? 17.575 0.300 -13.881 1.00 94.56 83 LEU A CA 1
ATOM 657 C C . LEU A 1 83 ? 18.906 0.087 -14.622 1.00 94.56 83 LEU A C 1
ATOM 659 O O . LEU A 1 83 ? 19.967 0.078 -13.992 1.00 94.56 83 LEU A O 1
ATOM 663 N N . PRO A 1 84 ? 18.897 0.038 -15.972 1.00 91.25 84 PRO A N 1
ATOM 664 C CA . PRO A 1 84 ? 20.115 -0.134 -16.776 1.00 91.25 84 PRO A CA 1
ATOM 665 C C . PRO A 1 84 ? 21.202 0.924 -16.530 1.00 91.25 84 PRO A C 1
ATOM 667 O O . PRO A 1 84 ? 22.390 0.660 -16.686 1.00 91.25 84 PRO A O 1
ATOM 670 N N . ASN A 1 85 ? 20.815 2.121 -16.084 1.00 92.69 85 ASN A N 1
ATOM 671 C CA . ASN A 1 85 ? 21.734 3.205 -15.727 1.00 92.69 85 ASN A CA 1
ATOM 672 C C . ASN A 1 85 ? 22.319 3.076 -14.305 1.00 92.69 85 ASN A C 1
ATOM 674 O O . ASN A 1 85 ? 22.798 4.069 -13.758 1.00 92.69 85 ASN A O 1
ATOM 678 N N . ARG A 1 86 ? 22.250 1.881 -13.697 1.00 93.62 86 ARG A N 1
ATOM 679 C CA . ARG A 1 86 ? 22.713 1.570 -12.333 1.00 93.62 86 ARG A CA 1
ATOM 680 C C . ARG A 1 86 ? 22.005 2.358 -11.226 1.00 93.62 86 ARG A C 1
ATOM 682 O O . ARG A 1 86 ? 22.488 2.395 -10.098 1.00 93.62 86 ARG A O 1
ATOM 689 N N . LYS A 1 87 ? 20.868 2.997 -11.524 1.00 95.00 87 LYS A N 1
ATOM 690 C CA . LYS A 1 87 ? 20.011 3.596 -10.496 1.00 95.00 87 LYS A CA 1
ATOM 691 C C . LYS A 1 87 ? 19.089 2.537 -9.916 1.00 95.00 87 LYS A C 1
ATOM 693 O O . LYS A 1 87 ? 18.518 1.736 -10.650 1.00 95.00 87 LYS A O 1
ATOM 698 N N . THR A 1 88 ? 18.877 2.627 -8.615 1.00 95.75 88 THR A N 1
ATOM 699 C CA . THR A 1 88 ? 17.959 1.775 -7.867 1.00 95.75 88 THR A CA 1
ATOM 700 C C . THR A 1 88 ? 16.799 2.612 -7.347 1.00 95.75 88 THR A C 1
ATOM 702 O O . THR A 1 88 ? 16.998 3.715 -6.836 1.00 95.75 88 THR A O 1
ATOM 705 N N . ILE A 1 89 ? 15.581 2.093 -7.480 1.00 95.19 89 ILE A N 1
ATOM 706 C CA . ILE A 1 89 ? 14.343 2.769 -7.090 1.00 95.19 89 ILE A CA 1
ATOM 707 C C . ILE A 1 89 ? 13.566 1.862 -6.139 1.00 95.19 89 ILE A C 1
ATOM 709 O O . ILE A 1 89 ? 13.294 0.708 -6.458 1.00 95.19 89 ILE A O 1
ATOM 713 N N . GLY A 1 90 ? 13.170 2.394 -4.984 1.00 95.56 90 GLY A N 1
ATOM 714 C CA . GLY A 1 90 ? 12.161 1.763 -4.138 1.00 95.56 90 GLY A CA 1
ATOM 715 C C . GLY A 1 90 ? 10.770 2.045 -4.696 1.00 95.56 90 GLY A C 1
ATOM 716 O O . GLY A 1 90 ? 10.393 3.204 -4.870 1.00 95.56 90 GLY A O 1
ATOM 717 N N . VAL A 1 91 ? 10.005 0.999 -4.983 1.00 95.56 91 VAL A N 1
ATOM 718 C CA . VAL A 1 91 ? 8.649 1.106 -5.520 1.00 95.56 91 VAL A CA 1
ATOM 719 C C . VAL A 1 91 ? 7.666 0.623 -4.472 1.00 95.56 91 VAL A C 1
ATOM 721 O O . VAL A 1 91 ? 7.769 -0.505 -4.007 1.00 95.56 91 VAL A O 1
ATOM 724 N N . LYS A 1 92 ? 6.691 1.467 -4.126 1.00 95.06 92 LYS A N 1
ATOM 725 C CA . LYS A 1 92 ? 5.558 1.131 -3.256 1.00 95.06 92 LYS A CA 1
ATOM 726 C C . LYS A 1 92 ? 4.274 1.184 -4.079 1.00 95.06 92 LYS A C 1
ATOM 728 O O . LYS A 1 92 ? 3.993 2.201 -4.709 1.00 95.06 92 LYS A O 1
ATOM 733 N N . ALA A 1 93 ? 3.499 0.102 -4.092 1.00 95.62 93 ALA A N 1
ATOM 734 C CA . ALA A 1 93 ? 2.306 -0.017 -4.933 1.00 95.62 93 ALA A CA 1
ATOM 735 C C . ALA A 1 93 ? 1.163 -0.779 -4.246 1.00 95.62 93 ALA A C 1
ATOM 737 O O . ALA A 1 93 ? 1.360 -1.461 -3.240 1.00 95.62 93 ALA A O 1
ATOM 738 N N . LYS A 1 94 ? -0.052 -0.675 -4.803 1.00 93.81 94 LYS A N 1
ATOM 739 C CA . LYS A 1 94 ? -1.194 -1.509 -4.392 1.00 93.81 94 LYS A CA 1
ATOM 740 C C . LYS A 1 94 ? -1.011 -2.934 -4.951 1.00 93.81 94 LYS A C 1
ATOM 742 O O . LYS A 1 94 ? -0.746 -3.043 -6.148 1.00 93.81 94 LYS A O 1
ATOM 747 N N . PRO A 1 95 ? -1.227 -4.005 -4.159 1.00 91.12 95 PRO A N 1
ATOM 748 C CA . PRO A 1 95 ? -1.000 -5.391 -4.593 1.00 91.12 95 PRO A CA 1
ATOM 749 C C . PRO A 1 95 ? -1.766 -5.802 -5.860 1.00 91.12 95 PRO A C 1
ATOM 751 O O . PRO A 1 95 ? -1.284 -6.610 -6.641 1.00 91.12 95 PRO A O 1
ATOM 754 N N . LYS A 1 96 ? -2.961 -5.237 -6.078 1.00 90.56 96 LYS A N 1
ATOM 755 C CA . LYS A 1 96 ? -3.837 -5.581 -7.211 1.00 90.56 96 LYS A CA 1
ATOM 756 C C . LYS A 1 96 ? -3.517 -4.826 -8.512 1.00 90.56 96 LYS A C 1
ATOM 758 O O . LYS A 1 96 ? -4.191 -5.056 -9.511 1.00 90.56 96 LYS A O 1
ATOM 763 N N . LYS A 1 97 ? -2.538 -3.910 -8.521 1.00 94.00 97 LYS A N 1
ATOM 764 C CA . LYS A 1 97 ? -2.134 -3.203 -9.749 1.00 94.00 97 LYS A CA 1
ATOM 765 C C . LYS A 1 97 ? -1.222 -4.079 -10.598 1.00 94.00 97 LYS A C 1
ATOM 767 O O . LYS A 1 97 ? -0.331 -4.746 -10.075 1.00 94.00 97 LYS A O 1
ATOM 772 N N . ARG A 1 98 ? -1.395 -4.030 -11.919 1.00 93.75 98 ARG A N 1
ATOM 773 C CA . ARG A 1 98 ? -0.494 -4.721 -12.847 1.00 93.75 98 ARG A CA 1
ATOM 774 C C . ARG A 1 98 ? 0.875 -4.050 -12.817 1.00 93.75 98 ARG A C 1
ATOM 776 O O . ARG A 1 98 ? 0.970 -2.821 -12.795 1.00 93.75 98 ARG A O 1
ATOM 783 N N . LEU A 1 99 ? 1.942 -4.843 -12.927 1.00 92.81 99 LEU A N 1
ATOM 784 C CA . LEU A 1 99 ? 3.306 -4.312 -13.031 1.00 92.81 99 LEU A CA 1
ATOM 785 C C . LEU A 1 99 ? 3.429 -3.281 -14.153 1.00 92.81 99 LEU A C 1
ATOM 787 O O . LEU A 1 99 ? 4.044 -2.243 -13.956 1.00 92.81 99 LEU A O 1
ATOM 791 N N . SER A 1 100 ? 2.775 -3.497 -15.296 1.00 93.69 100 SER A N 1
ATOM 792 C CA . SER A 1 100 ? 2.775 -2.528 -16.392 1.00 93.69 100 SER A CA 1
ATOM 793 C C . SER A 1 100 ? 2.233 -1.154 -15.988 1.00 93.69 100 SER A C 1
ATOM 795 O O . SER A 1 100 ? 2.762 -0.142 -16.432 1.00 93.69 100 SER A O 1
ATOM 797 N N . GLU A 1 101 ? 1.197 -1.100 -15.149 1.00 95.56 101 GLU A N 1
ATOM 798 C CA . GLU A 1 101 ? 0.599 0.158 -14.683 1.00 95.56 101 GLU A CA 1
ATOM 799 C C . GLU A 1 101 ? 1.512 0.883 -13.692 1.00 95.56 101 GLU A C 1
ATOM 801 O O . GLU A 1 101 ? 1.575 2.109 -13.688 1.00 95.56 101 GLU A O 1
ATOM 806 N N . VAL A 1 102 ? 2.233 0.123 -12.863 1.00 95.94 102 VAL A N 1
ATOM 807 C CA . VAL A 1 102 ? 3.176 0.659 -11.872 1.00 95.94 102 VAL A CA 1
ATOM 808 C C . VAL A 1 102 ? 4.478 1.113 -12.538 1.00 95.94 102 VAL A C 1
ATOM 810 O O . VAL A 1 102 ? 4.988 2.187 -12.231 1.00 95.94 102 VAL A O 1
ATOM 813 N N . LEU A 1 103 ? 5.013 0.315 -13.463 1.00 95.50 103 LEU A N 1
ATOM 814 C CA . LEU A 1 103 ? 6.337 0.511 -14.049 1.00 95.50 103 LEU A CA 1
ATOM 815 C C . LEU A 1 103 ? 6.348 1.517 -15.200 1.00 95.50 103 LEU A C 1
ATOM 817 O O . LEU A 1 103 ? 7.330 2.238 -15.329 1.00 95.50 103 LEU A O 1
ATOM 821 N N . ARG A 1 104 ? 5.284 1.618 -16.014 1.00 95.69 104 ARG A N 1
ATOM 822 C CA . ARG A 1 104 ? 5.213 2.589 -17.130 1.00 95.69 104 ARG A CA 1
ATOM 823 C C . ARG A 1 104 ? 5.604 4.018 -16.726 1.00 95.69 104 ARG A C 1
ATOM 825 O O . ARG A 1 104 ? 6.518 4.548 -17.354 1.00 95.69 104 ARG A O 1
ATOM 832 N N . PRO A 1 105 ? 4.985 4.650 -15.707 1.00 95.69 105 PRO A N 1
ATOM 833 C CA . PRO A 1 105 ? 5.341 6.020 -15.335 1.00 95.69 105 PRO A CA 1
ATOM 834 C C . PRO A 1 105 ? 6.770 6.128 -14.785 1.00 95.69 105 PRO A C 1
ATOM 836 O O . PRO A 1 105 ? 7.443 7.131 -15.014 1.00 95.69 105 PRO A O 1
ATOM 839 N N . ILE A 1 106 ? 7.255 5.089 -14.095 1.00 95.50 106 ILE A N 1
ATOM 840 C CA . ILE A 1 106 ? 8.620 5.051 -13.561 1.00 95.50 106 ILE A CA 1
ATOM 841 C C . ILE A 1 106 ? 9.618 5.003 -14.717 1.00 95.50 106 ILE A C 1
ATOM 843 O O . ILE A 1 106 ? 10.485 5.861 -14.801 1.00 95.50 106 ILE A O 1
ATOM 847 N N . LEU A 1 107 ? 9.473 4.050 -15.635 1.00 94.88 107 LEU A N 1
ATOM 848 C CA . LEU A 1 107 ? 10.350 3.890 -16.795 1.00 94.88 107 LEU A CA 1
ATOM 849 C C . LEU A 1 107 ? 10.347 5.135 -17.687 1.00 94.88 107 LEU A C 1
ATOM 851 O O . LEU A 1 107 ? 11.418 5.594 -18.083 1.00 94.88 107 LEU A O 1
ATOM 855 N N . TYR A 1 108 ? 9.173 5.735 -17.909 1.00 95.19 108 TYR A N 1
ATOM 856 C CA . TYR A 1 108 ? 9.035 6.968 -18.683 1.00 95.19 108 TYR A CA 1
ATOM 857 C C . TYR A 1 108 ? 9.866 8.120 -18.097 1.00 95.19 108 TYR A C 1
ATOM 8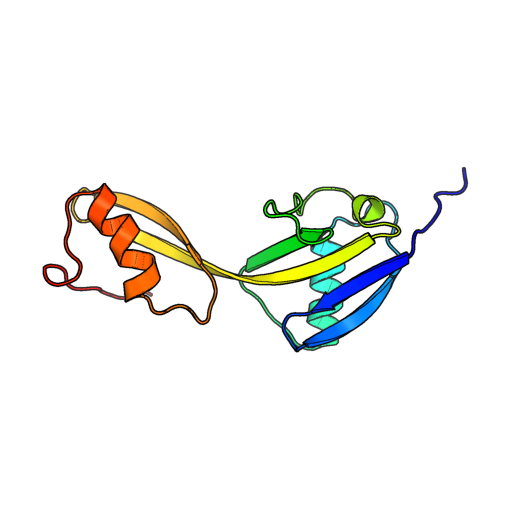59 O O . TYR A 1 108 ? 10.559 8.812 -18.836 1.00 95.19 108 TYR A O 1
ATOM 867 N N . LYS A 1 109 ? 9.897 8.271 -16.763 1.00 95.25 109 LYS A N 1
ATOM 868 C CA . LYS A 1 109 ? 10.733 9.275 -16.072 1.00 95.25 109 LYS A CA 1
ATOM 869 C C . LYS A 1 109 ? 12.236 9.117 -16.353 1.00 95.25 109 LYS A C 1
ATOM 871 O O . LYS A 1 109 ? 12.982 10.084 -16.223 1.00 95.25 109 LYS A O 1
ATOM 876 N N . TYR A 1 110 ? 12.685 7.919 -16.723 1.00 94.75 110 TYR A N 1
ATOM 877 C CA . TYR A 1 110 ? 14.081 7.622 -17.058 1.00 94.75 110 TYR A CA 1
ATOM 878 C C . TYR A 1 110 ? 14.294 7.354 -18.555 1.00 94.75 110 TYR A C 1
ATOM 880 O O . TYR A 1 110 ? 15.333 6.810 -18.921 1.00 94.75 110 TYR A O 1
ATOM 888 N N . ASN A 1 111 ? 13.349 7.759 -19.413 1.00 95.25 111 ASN A N 1
ATOM 889 C CA . ASN A 1 111 ? 13.403 7.603 -20.871 1.00 95.25 111 ASN A CA 1
ATOM 890 C C . ASN A 1 111 ? 13.452 6.144 -21.360 1.00 95.25 111 ASN A C 1
ATOM 892 O O . ASN A 1 111 ? 13.993 5.860 -22.427 1.00 95.25 111 ASN A O 1
ATOM 896 N N . TYR A 1 112 ? 12.856 5.216 -20.608 1.00 94.62 112 TYR A N 1
ATOM 897 C CA . TYR A 1 112 ? 12.649 3.836 -21.044 1.00 94.62 112 TYR A CA 1
ATOM 898 C C . TYR A 1 112 ? 11.189 3.605 -21.428 1.00 94.62 112 TYR A C 1
ATOM 900 O O . TYR A 1 112 ? 10.271 4.121 -20.784 1.00 94.62 112 TYR A O 1
ATOM 908 N N . ARG A 1 113 ? 10.961 2.762 -22.438 1.00 93.69 113 ARG A N 1
ATOM 909 C CA . ARG A 1 113 ? 9.625 2.241 -22.745 1.00 93.69 113 ARG A CA 1
ATOM 910 C C . ARG A 1 113 ? 9.496 0.804 -22.262 1.00 93.69 113 ARG A C 1
ATOM 912 O O . ARG A 1 113 ? 10.430 0.021 -22.412 1.00 93.69 113 ARG A O 1
ATOM 919 N N . LEU A 1 114 ? 8.337 0.457 -21.703 1.00 92.06 114 LEU A N 1
ATOM 920 C CA . LEU A 1 114 ? 8.098 -0.872 -21.130 1.00 92.06 114 LEU A CA 1
ATOM 921 C C . LEU A 1 114 ? 8.226 -2.001 -22.170 1.00 92.06 114 LEU A C 1
ATOM 923 O O . LEU A 1 114 ? 8.665 -3.089 -21.834 1.00 92.06 114 LEU A O 1
ATOM 927 N N . ASP A 1 115 ? 7.859 -1.740 -23.421 1.00 93.00 115 ASP A N 1
ATOM 928 C CA . ASP A 1 115 ? 7.944 -2.668 -24.554 1.00 93.00 115 ASP A CA 1
ATOM 929 C C . ASP A 1 115 ? 9.372 -2.853 -25.100 1.00 93.00 115 ASP A C 1
ATOM 931 O O . ASP A 1 115 ? 9.618 -3.764 -25.883 1.00 93.00 115 ASP A O 1
ATOM 935 N N . CYS A 1 116 ? 10.318 -2.014 -24.672 1.00 92.56 116 CYS A N 1
ATOM 936 C CA . CYS A 1 116 ? 11.729 -2.080 -25.060 1.00 92.56 116 CYS A CA 1
ATOM 937 C C . CYS A 1 116 ? 12.634 -2.623 -23.945 1.00 92.56 116 CYS A C 1
ATOM 939 O O . CYS A 1 116 ? 13.856 -2.527 -24.056 1.00 92.56 116 CYS A O 1
ATOM 941 N N . VAL A 1 117 ? 12.065 -3.143 -22.854 1.00 91.00 117 VAL A N 1
ATOM 942 C CA . VAL A 1 117 ? 12.831 -3.672 -21.720 1.00 91.00 117 VAL A CA 1
ATOM 943 C C . VAL A 1 117 ? 12.364 -5.072 -21.346 1.00 91.00 117 VAL A C 1
ATOM 945 O O . VAL A 1 117 ? 11.178 -5.389 -21.409 1.00 91.00 117 VAL A O 1
ATOM 948 N N . THR A 1 118 ? 13.304 -5.895 -20.893 1.00 92.38 118 THR A N 1
ATOM 949 C CA . THR A 1 118 ? 13.007 -7.192 -20.285 1.00 92.38 118 THR A CA 1
ATOM 950 C C . THR A 1 118 ? 12.987 -7.031 -18.773 1.00 92.38 118 THR A C 1
ATOM 952 O O . THR A 1 118 ? 13.931 -6.501 -18.188 1.00 92.38 118 THR A O 1
ATOM 955 N N . LEU A 1 119 ? 11.908 -7.481 -18.134 1.00 92.31 119 LEU A N 1
ATOM 956 C CA . LEU A 1 119 ? 11.815 -7.522 -16.678 1.00 92.31 119 LEU A CA 1
ATOM 957 C C . LEU A 1 119 ? 12.345 -8.861 -16.175 1.00 92.31 119 LEU A C 1
ATOM 959 O O . LEU A 1 119 ? 11.811 -9.911 -16.526 1.00 92.31 119 LEU A O 1
ATOM 963 N N . CYS A 1 120 ? 13.361 -8.806 -15.321 1.00 92.00 120 CYS A N 1
ATOM 964 C CA . CYS A 1 120 ? 13.920 -9.974 -14.656 1.00 92.00 120 CYS A CA 1
ATOM 965 C C . CYS A 1 120 ? 13.587 -9.901 -13.168 1.00 92.00 120 CYS A C 1
ATOM 967 O O . CYS A 1 120 ? 13.920 -8.919 -12.503 1.00 92.00 120 CYS A O 1
ATOM 969 N N . LEU A 1 121 ? 12.935 -10.939 -12.645 1.00 91.50 121 LEU A N 1
ATOM 970 C CA . LEU A 1 121 ? 12.809 -11.111 -11.204 1.00 91.50 121 LEU A CA 1
ATOM 971 C C . LEU A 1 121 ? 14.150 -11.618 -10.668 1.00 91.50 121 LEU A C 1
ATOM 973 O O . LEU A 1 121 ? 14.661 -12.628 -11.147 1.00 91.50 121 LEU A O 1
ATOM 977 N N . VAL A 1 122 ? 14.704 -10.914 -9.686 1.00 84.19 122 VAL A N 1
ATOM 978 C CA . VAL A 1 122 ? 15.910 -11.330 -8.967 1.00 84.19 122 VAL A CA 1
ATOM 979 C C . VAL A 1 122 ? 15.475 -11.619 -7.536 1.00 84.19 122 VAL A C 1
ATOM 981 O O . VAL A 1 122 ? 15.025 -10.706 -6.843 1.00 84.19 122 VAL A O 1
ATOM 984 N N . THR A 1 123 ? 15.516 -12.892 -7.153 1.00 74.12 123 THR A N 1
ATOM 985 C CA . THR A 1 123 ? 15.184 -13.386 -5.807 1.00 74.12 123 THR A CA 1
ATOM 986 C C . THR A 1 123 ? 16.439 -13.613 -4.994 1.00 74.12 123 THR A C 1
ATOM 988 O O . THR A 1 123 ? 17.384 -14.187 -5.582 1.00 74.12 123 THR A O 1
#

InterPro domains:
  IPR003116 Raf-like Ras-binding [PF02196] (7-76)
  IPR003116 Raf-like Ras-binding [PS50898] (6-76)
  IPR003116 Raf-like Ras-binding [PS50898] (77-123)
  IPR003116 Raf-like Ras-binding [SM00455] (6-76)
  IPR003116 Raf-like Ras-binding [SM00455] (77-122)
  IPR029071 Ubiquitin-like domain superfamily [SSF54236] (7-74)
  IPR029071 Ubiquitin-like domain superfamily [SSF54236] (62-121)
  IPR046995 Regulator of G-protein signaling 10/12/14-like [PTHR45945] (6-121)

Foldseek 3Di:
DPPDFFWAWEQEPVRDIDIDTFDPPAFLQNVVVVVCVVVVHDAPDKFKDWDPDPDTDDRRHGSCVRGPTYMYIAGWDWDWDQDPVRDIDIFIDHPPDDPCVRCQVVCVVVVHHPVRDDDDDDD

pLDDT: mean 92.28, std 8.9, range [40.94, 97.75]

Organism: Timema cristinae (NCBI:txid61476)

Secondary structure (DSSP, 8-state):
------EEEEE-TTS-EEEEE--TT-BHHHHHHHHHHTTT---SEEEEEETT-SSPPPTTSBGGGGTT-EEEEEEEEEEEEE-TTS-EEEEEE-TTS-HHHHHHHHHHHTT--GGG-------